Protein AF-A0A7N2MZX9-F1 (afdb_monomer_lite)

Sequence (107 aa):
MCFDQVLEVDSKNVKALYRRAQAYIQLVDLDLAEQDIKKALEIDPDNRDVKLESKILKEKVREYDKKNAQFYGSIFAKMNKLEQARSAVSSPTPTFINIVFCLDLLL

Structure (mmCIF, N/CA/C/O backbone):
data_AF-A0A7N2MZX9-F1
#
_entry.id   AF-A0A7N2MZX9-F1
#
loop_
_atom_site.group_PDB
_atom_site.id
_atom_site.type_symbol
_atom_site.label_atom_id
_atom_site.label_alt_id
_atom_site.label_comp_id
_atom_site.label_asym_id
_atom_site.label_entity_id
_atom_site.label_seq_id
_atom_site.pdbx_PDB_ins_code
_atom_site.Cartn_x
_atom_site.Cartn_y
_atom_site.Cartn_z
_atom_site.occupancy
_atom_site.B_iso_or_equiv
_atom_site.auth_seq_id
_atom_site.auth_comp_id
_atom_site.auth_asym_id
_atom_site.auth_atom_id
_atom_site.pdbx_PDB_model_num
ATOM 1 N N . MET A 1 1 ? -13.502 -11.677 -4.165 1.00 51.19 1 MET A N 1
ATOM 2 C CA . MET A 1 1 ? -13.905 -11.549 -2.747 1.00 51.19 1 MET A CA 1
ATOM 3 C C . MET A 1 1 ? -13.949 -10.066 -2.436 1.00 51.19 1 MET A C 1
ATOM 5 O O . MET A 1 1 ? -12.938 -9.404 -2.615 1.00 51.19 1 MET A O 1
ATOM 9 N N . CYS A 1 2 ? -15.122 -9.539 -2.100 1.00 63.78 2 CYS A N 1
ATOM 10 C CA . CYS A 1 2 ? -15.398 -8.105 -2.072 1.00 63.78 2 CYS A CA 1
ATOM 11 C C . CYS A 1 2 ? -15.023 -7.512 -0.708 1.00 63.78 2 CYS A C 1
ATOM 13 O O . CYS A 1 2 ? -15.881 -7.351 0.157 1.00 63.78 2 CYS A O 1
ATOM 15 N N . PHE A 1 3 ? -13.739 -7.220 -0.485 1.00 79.06 3 PHE A N 1
ATOM 16 C CA . PHE A 1 3 ? -13.310 -6.519 0.735 1.00 79.06 3 PHE A CA 1
ATOM 17 C C . PHE A 1 3 ? -13.987 -5.149 0.868 1.00 79.06 3 PHE A C 1
ATOM 19 O O . PHE A 1 3 ? -14.222 -4.692 1.981 1.00 79.06 3 PHE A O 1
ATOM 26 N N . ASP A 1 4 ? -14.380 -4.549 -0.255 1.00 82.81 4 ASP A N 1
ATOM 27 C CA . ASP A 1 4 ? -15.122 -3.291 -0.304 1.00 82.81 4 ASP A CA 1
ATOM 28 C C . ASP A 1 4 ? -16.470 -3.386 0.418 1.00 82.81 4 ASP A C 1
ATOM 30 O O . ASP A 1 4 ? -16.778 -2.514 1.216 1.00 82.81 4 ASP A O 1
ATOM 34 N N . GLN A 1 5 ? -17.204 -4.497 0.276 1.00 85.12 5 GLN A N 1
ATOM 35 C CA . GLN A 1 5 ? -18.469 -4.712 0.998 1.00 85.12 5 GLN A CA 1
ATOM 36 C C . GLN A 1 5 ? -18.262 -4.779 2.517 1.00 85.12 5 GLN A C 1
ATOM 38 O O . GLN A 1 5 ? -19.091 -4.311 3.290 1.00 85.12 5 GLN A O 1
ATOM 43 N N . VAL A 1 6 ? -17.142 -5.355 2.965 1.00 85.38 6 VAL A N 1
ATOM 44 C CA . VAL A 1 6 ? -16.809 -5.409 4.398 1.00 85.38 6 VAL A CA 1
ATOM 45 C C . VAL A 1 6 ? -16.462 -4.017 4.916 1.00 85.38 6 VAL A C 1
ATOM 47 O O . VAL A 1 6 ? -16.845 -3.671 6.028 1.00 85.38 6 VAL A O 1
ATOM 50 N N . LEU A 1 7 ? -15.777 -3.212 4.107 1.00 87.19 7 LEU A N 1
ATOM 51 C CA . LEU A 1 7 ? -15.371 -1.853 4.462 1.00 87.19 7 LEU A CA 1
ATOM 52 C C . LEU A 1 7 ? -16.511 -0.831 4.345 1.00 87.19 7 LEU A C 1
ATOM 54 O O . LEU A 1 7 ? -16.454 0.210 4.996 1.00 87.19 7 LEU A O 1
ATOM 58 N N . GLU A 1 8 ? -17.554 -1.129 3.570 1.00 88.12 8 GLU A N 1
ATOM 59 C CA . GLU A 1 8 ? -18.812 -0.373 3.566 1.00 88.12 8 GLU A CA 1
ATOM 60 C C . GLU A 1 8 ? -19.575 -0.539 4.886 1.00 88.12 8 GLU A C 1
ATOM 62 O O . GLU A 1 8 ? -20.145 0.426 5.394 1.00 88.12 8 GLU A O 1
ATOM 67 N N . VAL A 1 9 ? -19.554 -1.743 5.466 1.00 89.00 9 VAL A N 1
ATOM 68 C CA . VAL A 1 9 ? -20.193 -2.028 6.761 1.00 89.00 9 VAL A CA 1
ATOM 69 C C . VAL A 1 9 ? -19.311 -1.578 7.928 1.00 89.00 9 VAL A C 1
ATOM 71 O O . VAL A 1 9 ? -19.799 -0.971 8.879 1.00 89.00 9 VAL A O 1
ATOM 74 N N . ASP A 1 10 ? -18.011 -1.859 7.858 1.00 86.88 10 ASP A N 1
ATOM 75 C CA . ASP A 1 10 ? -17.021 -1.483 8.864 1.00 86.88 10 ASP A CA 1
ATOM 76 C C . ASP A 1 10 ? -15.743 -0.960 8.202 1.00 86.88 10 ASP A C 1
ATOM 78 O O . ASP A 1 10 ? -14.782 -1.687 7.933 1.00 86.88 10 ASP A O 1
ATOM 82 N N . SER A 1 11 ? -15.718 0.354 7.992 1.00 86.19 11 SER A N 1
ATOM 83 C CA . SER A 1 11 ? -14.583 1.066 7.393 1.00 86.19 11 SER A CA 1
ATOM 84 C C . SER A 1 11 ? -13.306 1.027 8.235 1.00 86.19 11 SER A C 1
ATOM 86 O O . SER A 1 11 ? -12.235 1.372 7.728 1.00 86.19 11 SER A O 1
ATOM 88 N N . LYS A 1 12 ? -13.390 0.600 9.502 1.00 88.19 12 LYS A N 1
ATOM 89 C CA . LYS A 1 12 ? -12.251 0.511 10.424 1.00 88.19 12 LYS A CA 1
ATOM 90 C C . LYS A 1 12 ? -11.775 -0.924 10.639 1.00 88.19 12 LYS A C 1
ATOM 92 O O . LYS A 1 12 ? -10.948 -1.184 11.515 1.00 88.19 12 LYS A O 1
ATOM 97 N N . ASN A 1 13 ? -12.247 -1.866 9.828 1.00 91.69 13 ASN A N 1
ATOM 98 C CA . ASN A 1 13 ? -11.842 -3.252 9.955 1.00 91.69 13 ASN A CA 1
ATOM 99 C C . ASN A 1 13 ? -10.391 -3.462 9.485 1.00 91.69 13 ASN A C 1
ATOM 101 O O . ASN A 1 13 ? -10.117 -3.646 8.296 1.00 91.69 13 ASN A O 1
ATOM 105 N N . VAL A 1 14 ? -9.457 -3.500 10.440 1.00 92.12 14 VAL A N 1
ATOM 106 C CA . VAL A 1 14 ? -8.015 -3.693 10.192 1.00 92.12 14 VAL A CA 1
ATOM 107 C C . VAL A 1 14 ? -7.740 -4.968 9.389 1.00 92.12 14 VAL A C 1
ATOM 109 O O . VAL A 1 14 ? -6.907 -4.960 8.486 1.00 92.12 14 VAL A O 1
ATOM 112 N 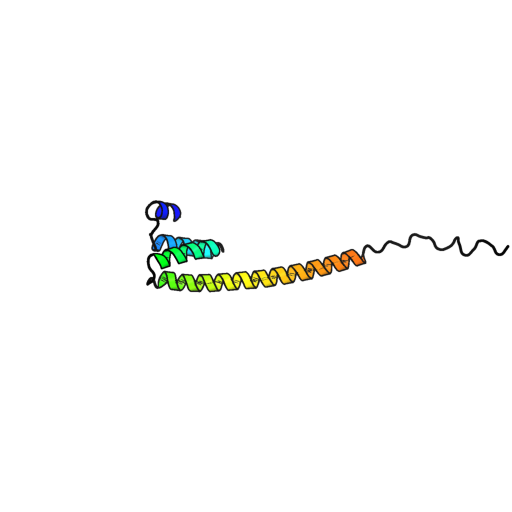N . LYS A 1 15 ? -8.468 -6.063 9.652 1.00 91.25 15 LYS A N 1
ATOM 113 C CA . LYS A 1 15 ? -8.279 -7.333 8.930 1.00 91.25 15 LYS A CA 1
ATOM 114 C C . LYS A 1 15 ? -8.720 -7.236 7.470 1.00 91.25 15 LYS A C 1
ATOM 116 O O . LYS A 1 15 ? -8.084 -7.848 6.612 1.00 91.25 15 LYS A O 1
ATOM 121 N N . ALA A 1 16 ? -9.796 -6.503 7.184 1.00 93.25 16 ALA A N 1
ATOM 122 C CA . ALA A 1 16 ? -10.258 -6.284 5.816 1.00 93.25 16 ALA A CA 1
ATOM 123 C C . ALA A 1 16 ? -9.288 -5.381 5.039 1.00 93.25 16 ALA A C 1
ATOM 125 O O . ALA A 1 16 ? -8.894 -5.747 3.933 1.00 93.25 16 ALA A O 1
ATOM 126 N N . LEU A 1 17 ? -8.836 -4.276 5.650 1.00 93.19 17 LEU A N 1
ATOM 127 C CA . LEU A 1 17 ? -7.817 -3.384 5.079 1.00 93.19 17 LEU A CA 1
ATOM 128 C C . LEU A 1 17 ? -6.516 -4.135 4.781 1.00 93.19 17 LEU A C 1
ATOM 130 O O . LEU A 1 17 ? -5.993 -4.053 3.676 1.00 93.19 17 LEU A O 1
ATOM 134 N N . TYR A 1 18 ? -6.039 -4.936 5.735 1.00 93.56 18 TYR A N 1
ATOM 135 C CA . TYR A 1 18 ? -4.843 -5.758 5.571 1.00 93.56 18 TYR A CA 1
ATOM 136 C C . TYR A 1 18 ? -4.964 -6.732 4.390 1.00 93.56 18 TYR A C 1
ATOM 138 O O . TYR A 1 18 ? -4.087 -6.785 3.531 1.00 93.56 18 TYR A O 1
ATOM 146 N N . ARG A 1 19 ? -6.074 -7.476 4.296 1.00 93.19 19 ARG A N 1
ATOM 147 C CA . ARG A 1 19 ? -6.283 -8.435 3.198 1.00 93.19 19 ARG A CA 1
ATOM 148 C C . ARG A 1 19 ? -6.432 -7.749 1.839 1.00 93.19 19 ARG A C 1
ATOM 150 O O . ARG A 1 19 ? -5.960 -8.293 0.842 1.00 93.19 19 ARG A O 1
ATOM 157 N N . ARG A 1 20 ? -7.065 -6.573 1.791 1.00 94.62 20 ARG A N 1
ATOM 158 C CA . ARG A 1 20 ? -7.186 -5.785 0.558 1.00 94.62 20 ARG A CA 1
ATOM 159 C C . ARG A 1 20 ? -5.830 -5.227 0.121 1.00 94.62 20 ARG A C 1
ATOM 161 O O . ARG A 1 20 ? -5.481 -5.370 -1.046 1.00 94.62 20 ARG A O 1
ATOM 168 N N . ALA A 1 21 ? -5.018 -4.732 1.056 1.00 94.25 21 ALA A N 1
ATOM 169 C CA . ALA A 1 21 ? -3.646 -4.313 0.781 1.00 94.25 21 ALA A CA 1
ATOM 170 C C . ALA A 1 21 ? -2.788 -5.454 0.218 1.00 94.25 21 ALA A C 1
ATOM 172 O O . ALA A 1 21 ? -2.090 -5.262 -0.775 1.00 94.25 21 ALA A O 1
ATOM 173 N N . GLN A 1 22 ? -2.883 -6.660 0.789 1.00 93.62 22 GLN A N 1
ATOM 174 C CA . GLN A 1 22 ? -2.192 -7.835 0.250 1.00 93.62 22 GLN A CA 1
ATOM 175 C C . GLN A 1 22 ? -2.614 -8.141 -1.192 1.00 93.62 22 GLN A C 1
ATOM 177 O O . GLN A 1 22 ? -1.764 -8.445 -2.028 1.00 93.62 22 GLN A O 1
ATOM 182 N N . ALA A 1 23 ? -3.908 -8.031 -1.506 1.00 93.94 23 ALA A N 1
ATOM 183 C CA . ALA A 1 23 ? -4.391 -8.201 -2.873 1.00 93.94 23 ALA A CA 1
ATOM 184 C C . ALA A 1 23 ? -3.812 -7.131 -3.815 1.00 93.94 23 ALA A C 1
ATOM 186 O O . ALA A 1 23 ? -3.306 -7.481 -4.878 1.00 93.94 23 ALA A O 1
ATOM 187 N N . TYR A 1 24 ? -3.794 -5.860 -3.405 1.00 94.94 24 TYR A N 1
ATOM 188 C CA . TYR A 1 24 ? -3.193 -4.781 -4.194 1.00 94.94 24 TYR A CA 1
ATOM 189 C C . TYR A 1 24 ? -1.687 -4.964 -4.417 1.00 94.94 24 T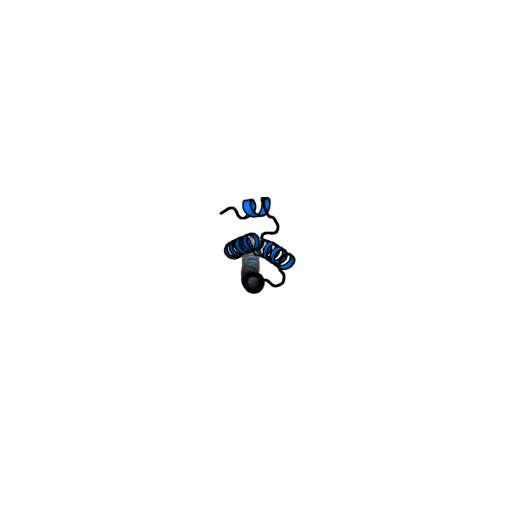YR A C 1
ATOM 191 O O . TYR A 1 24 ? -1.206 -4.736 -5.523 1.00 94.94 24 TYR A O 1
ATOM 199 N N . ILE A 1 25 ? -0.944 -5.470 -3.427 1.00 93.38 25 ILE A N 1
ATOM 200 C CA . ILE A 1 25 ? 0.479 -5.813 -3.595 1.00 93.38 25 ILE A CA 1
ATOM 201 C C . ILE A 1 25 ? 0.664 -6.873 -4.689 1.00 93.38 25 ILE A C 1
ATOM 203 O O . ILE A 1 25 ? 1.582 -6.760 -5.502 1.00 93.38 25 ILE A O 1
ATOM 207 N N . GLN A 1 26 ? -0.201 -7.891 -4.733 1.00 91.00 26 GLN A N 1
ATOM 208 C CA . GLN A 1 26 ? -0.153 -8.929 -5.772 1.00 91.00 26 GLN A CA 1
ATOM 209 C C . GLN A 1 26 ? -0.548 -8.395 -7.154 1.00 91.00 26 GLN A C 1
ATOM 211 O O . GLN A 1 26 ? -0.008 -8.853 -8.159 1.00 91.00 26 GLN A O 1
ATOM 216 N N . LEU A 1 27 ? -1.458 -7.419 -7.205 1.00 92.25 27 LEU A N 1
ATOM 217 C CA . LEU A 1 27 ? -1.864 -6.734 -8.435 1.00 92.25 27 LEU A CA 1
ATOM 218 C C . LEU A 1 27 ? -0.870 -5.652 -8.884 1.00 92.25 27 LEU A C 1
ATOM 220 O O . LEU A 1 27 ? -1.014 -5.121 -9.978 1.00 92.25 27 LEU A O 1
ATOM 224 N N . VAL A 1 28 ? 0.170 -5.377 -8.087 1.00 91.50 28 VAL A N 1
ATOM 225 C CA . VAL A 1 28 ? 1.158 -4.310 -8.328 1.00 91.50 28 VAL A CA 1
ATOM 226 C C . VAL A 1 28 ? 0.537 -2.901 -8.246 1.00 91.50 28 VAL A C 1
ATOM 228 O O . VAL A 1 28 ? 1.152 -1.913 -8.634 1.00 91.50 28 VAL A O 1
ATOM 231 N N . ASP A 1 29 ? -0.636 -2.779 -7.625 1.00 94.81 29 ASP A N 1
ATOM 232 C CA . ASP A 1 29 ? -1.285 -1.505 -7.301 1.00 94.81 29 ASP A CA 1
ATOM 233 C C . ASP A 1 29 ? -0.732 -0.953 -5.976 1.00 94.81 29 ASP A C 1
ATOM 235 O O . ASP A 1 29 ? -1.419 -0.852 -4.954 1.00 94.81 29 ASP A O 1
ATOM 239 N N . LEU A 1 30 ? 0.567 -0.646 -5.971 1.00 94.25 30 LEU A N 1
ATOM 240 C CA . LEU A 1 30 ? 1.324 -0.367 -4.746 1.00 94.25 30 LEU A CA 1
ATOM 241 C C . LEU A 1 30 ? 0.840 0.896 -4.009 1.00 94.25 30 LEU A C 1
ATOM 243 O O . LEU A 1 30 ? 0.861 0.923 -2.779 1.00 94.25 30 LEU A O 1
ATOM 247 N N . ASP A 1 31 ? 0.337 1.896 -4.735 1.00 94.44 31 ASP A N 1
ATOM 248 C CA . ASP A 1 31 ? -0.204 3.130 -4.149 1.00 94.44 31 ASP A CA 1
ATOM 249 C C . ASP A 1 31 ? -1.483 2.870 -3.337 1.00 94.44 31 ASP A C 1
ATOM 251 O O . ASP A 1 31 ? -1.663 3.393 -2.234 1.00 94.44 31 ASP A O 1
ATOM 255 N N . LEU A 1 32 ? -2.377 2.021 -3.858 1.00 94.50 32 LEU A N 1
ATOM 256 C CA . LEU A 1 32 ? -3.613 1.643 -3.166 1.00 94.50 32 LEU A CA 1
ATOM 257 C C . LEU A 1 32 ? -3.310 0.767 -1.947 1.00 94.50 32 LEU A C 1
ATOM 259 O O . LEU A 1 32 ? -3.903 0.960 -0.881 1.00 94.50 32 LEU A O 1
ATOM 263 N N . ALA A 1 33 ? -2.339 -0.142 -2.074 1.00 95.31 33 ALA A N 1
ATOM 264 C CA . ALA A 1 33 ? -1.852 -0.927 -0.947 1.00 95.31 33 ALA A CA 1
ATOM 265 C C . ALA A 1 33 ? -1.300 -0.036 0.178 1.00 95.31 33 ALA A C 1
ATOM 267 O O . ALA A 1 33 ? -1.580 -0.290 1.352 1.00 95.31 33 ALA A O 1
ATOM 268 N N . GLU A 1 34 ? -0.552 1.021 -0.156 1.00 95.56 34 GLU A N 1
ATOM 269 C CA . GLU A 1 34 ? -0.011 1.951 0.840 1.00 95.56 34 GLU A CA 1
ATOM 270 C C . GLU A 1 34 ? -1.121 2.659 1.616 1.00 95.56 34 GLU A C 1
ATOM 272 O O . GLU A 1 34 ? -1.057 2.746 2.846 1.00 95.56 34 GLU A O 1
ATOM 277 N N . GLN A 1 35 ? -2.163 3.119 0.920 1.00 95.25 35 GLN A N 1
ATOM 278 C CA . GLN A 1 35 ? -3.299 3.781 1.560 1.00 95.25 35 GLN A CA 1
ATOM 279 C C . GLN A 1 35 ? -4.014 2.865 2.558 1.00 95.25 35 GLN A C 1
ATOM 281 O O . GLN A 1 35 ? -4.343 3.302 3.664 1.00 95.25 35 GLN A O 1
ATOM 286 N N . ASP A 1 36 ? -4.237 1.603 2.194 1.00 94.75 36 ASP A N 1
ATOM 287 C CA . ASP A 1 36 ? -4.907 0.636 3.065 1.00 94.75 36 ASP A CA 1
ATOM 288 C C . ASP A 1 36 ? -4.051 0.254 4.277 1.00 94.75 36 ASP A C 1
ATOM 290 O O . ASP A 1 36 ? -4.562 0.208 5.400 1.00 94.75 36 ASP A O 1
ATOM 294 N N . ILE A 1 37 ? -2.741 0.059 4.088 1.00 94.94 37 ILE A N 1
ATOM 295 C CA . ILE A 1 37 ? -1.803 -0.196 5.193 1.00 94.94 37 ILE A CA 1
ATOM 296 C C . ILE A 1 37 ? -1.720 1.010 6.129 1.00 94.94 37 ILE A C 1
ATOM 298 O O . ILE A 1 37 ? -1.714 0.840 7.348 1.00 94.94 3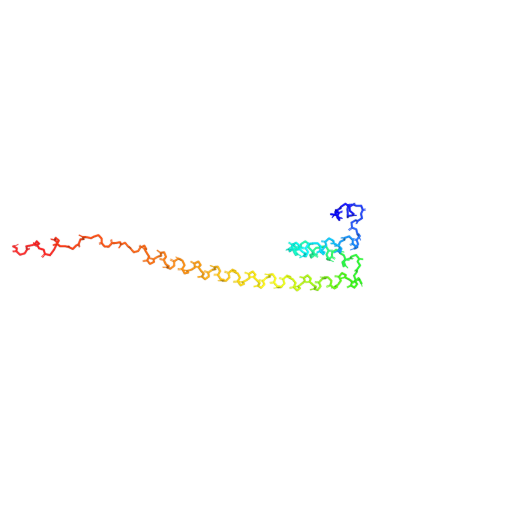7 ILE A O 1
ATOM 302 N N . LYS A 1 38 ? -1.682 2.231 5.588 1.00 95.06 38 LYS A N 1
ATOM 303 C CA . LYS A 1 38 ? -1.634 3.451 6.398 1.00 95.06 38 LYS A CA 1
ATOM 304 C C . LYS A 1 38 ? -2.885 3.589 7.262 1.00 95.06 38 LYS A C 1
ATOM 306 O O . LYS A 1 38 ? -2.755 3.779 8.466 1.00 95.06 38 LYS A O 1
ATOM 311 N N . LYS A 1 39 ? -4.074 3.398 6.682 1.00 94.44 39 LYS A N 1
ATOM 312 C CA . LYS A 1 39 ? -5.339 3.387 7.438 1.00 94.44 39 LYS A CA 1
ATOM 313 C C . LYS A 1 39 ? -5.344 2.304 8.516 1.00 94.44 39 LYS A C 1
ATOM 315 O O . LYS A 1 39 ? -5.751 2.563 9.643 1.00 94.44 39 LYS A O 1
ATOM 320 N N . ALA A 1 40 ? -4.860 1.105 8.196 1.00 94.00 40 ALA A N 1
ATOM 321 C CA . ALA A 1 40 ? -4.770 0.015 9.162 1.00 94.00 40 ALA A CA 1
ATOM 322 C C . ALA A 1 40 ? -3.851 0.362 10.351 1.00 94.00 40 ALA A C 1
ATOM 324 O O . ALA A 1 40 ? -4.220 0.090 11.490 1.00 94.00 40 ALA A O 1
ATOM 325 N N . LEU A 1 41 ? -2.708 1.017 10.107 1.00 93.94 41 LEU A N 1
ATOM 326 C CA . LEU A 1 41 ? -1.790 1.490 11.156 1.00 93.94 41 LEU A CA 1
ATOM 327 C C . LEU A 1 41 ? -2.320 2.703 11.933 1.00 93.94 41 LEU A C 1
ATOM 329 O O . LEU A 1 41 ? -1.953 2.881 13.089 1.00 93.94 41 LEU A O 1
ATOM 333 N N . GLU A 1 42 ? -3.157 3.544 11.323 1.00 94.19 42 GLU A N 1
ATOM 334 C CA . GLU A 1 42 ? -3.841 4.640 12.024 1.00 94.19 42 GLU A CA 1
ATOM 335 C C . GLU A 1 42 ? -4.876 4.110 13.029 1.00 94.19 42 GLU A C 1
ATOM 337 O O . GLU A 1 42 ? -5.077 4.715 14.081 1.00 94.19 42 GLU A O 1
ATOM 342 N N . ILE A 1 43 ? -5.515 2.976 12.720 1.00 93.44 43 ILE A N 1
ATOM 343 C CA . ILE A 1 43 ? -6.509 2.333 13.591 1.00 93.44 43 ILE A CA 1
ATOM 344 C C . ILE A 1 43 ? -5.832 1.475 14.665 1.00 93.44 43 ILE A C 1
ATOM 346 O O . ILE A 1 43 ? -6.193 1.564 15.837 1.00 93.44 43 ILE A O 1
ATOM 350 N N . ASP A 1 44 ? -4.867 0.644 14.270 1.00 92.62 44 ASP A N 1
ATOM 351 C CA . ASP A 1 44 ? -4.112 -0.234 15.165 1.00 92.62 44 ASP A CA 1
ATOM 352 C C . ASP A 1 44 ? -2.602 -0.075 14.912 1.00 92.62 44 ASP A C 1
ATOM 354 O O . ASP A 1 44 ? -1.993 -0.833 14.143 1.00 92.62 44 ASP A O 1
ATOM 358 N N . PRO A 1 45 ? -1.967 0.920 15.557 1.00 92.75 45 PRO A N 1
ATOM 359 C CA . PRO A 1 45 ? -0.552 1.201 15.368 1.00 92.75 45 PRO A CA 1
ATOM 360 C C . PRO A 1 45 ? 0.354 0.139 15.984 1.00 92.75 45 PRO A C 1
ATOM 362 O O . PRO A 1 45 ? 1.558 0.172 15.716 1.00 92.75 45 PRO A O 1
ATOM 365 N N . ASP A 1 46 ? -0.158 -0.784 16.806 1.00 93.00 46 ASP A N 1
ATOM 366 C CA . ASP A 1 46 ? 0.658 -1.845 17.403 1.00 93.00 46 ASP A CA 1
ATOM 367 C C . ASP A 1 46 ? 0.566 -3.185 16.665 1.00 93.00 46 ASP A C 1
ATOM 369 O O . ASP A 1 46 ? 1.295 -4.135 16.966 1.00 93.00 46 ASP A O 1
ATOM 373 N N . ASN A 1 47 ? -0.236 -3.232 15.602 1.00 92.94 47 ASN A N 1
ATOM 374 C CA . ASN A 1 47 ? -0.400 -4.426 14.800 1.00 92.94 47 ASN A CA 1
ATOM 375 C C . ASN A 1 47 ? 0.916 -4.872 14.136 1.00 92.94 47 ASN A C 1
ATOM 377 O O . ASN A 1 47 ? 1.459 -4.208 13.244 1.00 92.94 47 ASN A O 1
ATOM 381 N N . ARG A 1 48 ? 1.440 -6.027 14.559 1.00 93.44 48 ARG A N 1
ATOM 382 C CA . ARG A 1 48 ? 2.703 -6.576 14.037 1.00 93.44 48 ARG A CA 1
ATOM 383 C C . ARG A 1 48 ? 2.582 -7.020 12.581 1.00 93.44 48 ARG A C 1
ATOM 385 O O . ARG A 1 48 ? 3.534 -6.819 11.827 1.00 93.44 48 ARG A O 1
ATOM 392 N N . ASP A 1 49 ? 1.433 -7.563 12.191 1.00 91.44 49 ASP A N 1
ATOM 393 C CA . ASP A 1 49 ? 1.206 -8.087 10.842 1.00 91.44 49 ASP A CA 1
ATOM 394 C C . ASP A 1 49 ? 1.169 -6.941 9.826 1.00 91.44 49 ASP A C 1
ATOM 396 O O . ASP A 1 49 ? 1.891 -6.957 8.830 1.00 91.44 49 ASP A O 1
ATOM 400 N N . VAL A 1 50 ? 0.430 -5.870 10.132 1.00 93.31 50 VAL A N 1
ATOM 401 C CA . VAL A 1 50 ? 0.353 -4.679 9.268 1.00 93.31 50 VAL A CA 1
ATOM 402 C C . VAL A 1 50 ? 1.720 -3.988 9.141 1.00 93.31 50 VAL A C 1
ATOM 404 O O . VAL A 1 50 ? 2.104 -3.554 8.053 1.00 93.31 50 VAL A O 1
ATOM 407 N N . LYS A 1 51 ? 2.506 -3.923 10.227 1.00 94.69 51 LYS A N 1
ATOM 408 C CA . LYS A 1 51 ? 3.885 -3.396 10.187 1.00 94.69 51 LYS A CA 1
ATOM 409 C C . LYS A 1 51 ? 4.803 -4.232 9.297 1.00 94.69 51 LYS A C 1
ATOM 411 O O . LYS A 1 51 ? 5.663 -3.666 8.619 1.00 94.69 51 LYS A O 1
ATOM 416 N N . LEU A 1 52 ? 4.666 -5.557 9.331 1.00 94.62 52 LEU A N 1
ATOM 417 C CA . LEU A 1 52 ? 5.444 -6.451 8.477 1.00 94.62 52 LEU A CA 1
ATOM 418 C C . LEU A 1 52 ? 5.082 -6.230 7.006 1.00 94.62 52 LEU A C 1
ATOM 420 O O . LEU A 1 52 ? 5.973 -6.012 6.187 1.00 94.62 52 LEU A O 1
ATOM 424 N N . GLU A 1 53 ? 3.790 -6.182 6.696 1.00 92.81 53 GLU A N 1
ATOM 425 C CA . GLU A 1 53 ? 3.303 -5.950 5.335 1.00 92.81 53 GLU A CA 1
ATOM 426 C C . GLU A 1 53 ? 3.735 -4.575 4.800 1.00 92.81 53 GLU A C 1
ATOM 428 O O . GLU A 1 53 ? 4.147 -4.456 3.651 1.00 92.81 53 GLU A O 1
ATOM 433 N N . SER A 1 54 ? 3.771 -3.542 5.652 1.00 94.88 54 SER A N 1
ATOM 434 C CA . SER A 1 54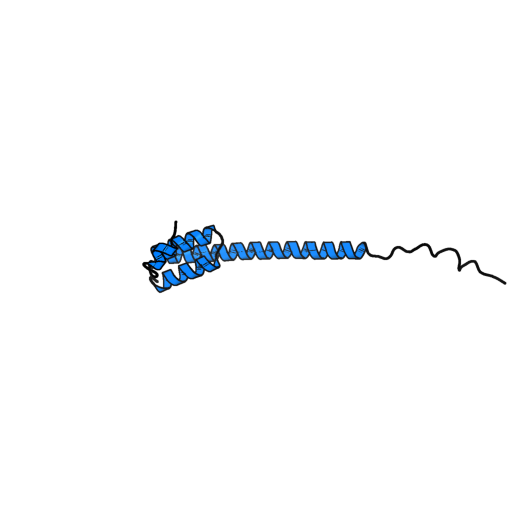 ? 4.299 -2.218 5.287 1.00 94.88 54 SER A CA 1
ATOM 435 C C . SER A 1 54 ? 5.765 -2.269 4.839 1.00 94.88 54 SER A C 1
ATOM 437 O O . SER A 1 54 ? 6.168 -1.547 3.923 1.00 94.88 54 SER A O 1
ATOM 439 N N . LYS A 1 55 ? 6.585 -3.127 5.460 1.00 94.94 55 LYS A N 1
ATOM 440 C CA . LYS A 1 55 ? 7.981 -3.326 5.038 1.00 94.94 55 LYS A CA 1
ATOM 441 C C . LYS A 1 55 ? 8.055 -4.031 3.686 1.00 94.94 55 LYS A C 1
ATOM 443 O O . LYS A 1 55 ? 8.792 -3.566 2.820 1.00 94.94 55 LYS A O 1
ATOM 448 N N . ILE A 1 56 ? 7.260 -5.085 3.499 1.00 93.56 56 ILE A N 1
ATOM 449 C CA . ILE A 1 56 ? 7.178 -5.834 2.235 1.00 93.56 56 ILE A CA 1
ATOM 450 C C . ILE A 1 56 ? 6.752 -4.903 1.093 1.00 93.56 56 ILE A C 1
ATOM 452 O O . ILE A 1 56 ? 7.382 -4.891 0.035 1.00 93.56 56 ILE A O 1
ATOM 456 N N . LEU A 1 57 ? 5.741 -4.061 1.324 1.00 95.06 57 LEU A N 1
ATOM 457 C CA . LEU A 1 57 ? 5.287 -3.063 0.360 1.00 95.06 57 LEU A CA 1
ATOM 458 C C . LEU A 1 57 ? 6.424 -2.117 -0.055 1.00 95.06 57 LEU A C 1
ATOM 460 O O . LEU A 1 57 ? 6.656 -1.922 -1.245 1.00 95.06 57 LEU A O 1
ATOM 464 N N . LYS A 1 58 ? 7.182 -1.569 0.904 1.00 94.81 58 LYS A N 1
ATOM 465 C CA . LYS A 1 58 ? 8.312 -0.666 0.606 1.00 94.81 58 LYS A CA 1
ATOM 466 C C . LYS A 1 58 ? 9.407 -1.338 -0.217 1.00 94.81 58 LYS A C 1
ATOM 468 O O . LYS A 1 58 ? 10.014 -0.693 -1.072 1.00 94.81 58 LYS A O 1
ATOM 473 N N . GLU A 1 59 ? 9.684 -2.613 0.038 1.00 94.69 59 GLU A N 1
ATOM 474 C CA . GLU A 1 59 ? 10.631 -3.387 -0.767 1.00 94.69 59 GLU A CA 1
ATOM 475 C C . GLU A 1 59 ? 10.116 -3.585 -2.195 1.00 94.69 59 GLU A C 1
ATOM 477 O O . GLU A 1 59 ? 10.868 -3.370 -3.148 1.00 94.69 59 GLU A O 1
ATOM 482 N N . LYS A 1 60 ? 8.825 -3.896 -2.352 1.00 93.44 60 LYS A N 1
ATOM 483 C CA . LYS A 1 60 ? 8.180 -4.036 -3.664 1.00 93.44 60 LYS A CA 1
ATOM 484 C C . LYS A 1 60 ? 8.179 -2.743 -4.469 1.00 93.44 60 LYS A C 1
ATOM 486 O O . LYS A 1 60 ? 8.527 -2.787 -5.646 1.00 93.44 60 LYS A O 1
ATOM 491 N N . VAL A 1 61 ? 7.872 -1.608 -3.840 1.00 94.69 61 VAL A N 1
ATOM 492 C CA . VAL A 1 61 ? 7.938 -0.280 -4.478 1.00 94.69 61 VAL A CA 1
ATOM 493 C C . VAL A 1 61 ? 9.347 -0.012 -4.997 1.00 94.69 61 VAL A C 1
ATOM 495 O O . VAL A 1 61 ? 9.529 0.257 -6.180 1.00 94.69 61 VAL A O 1
ATOM 498 N N . ARG A 1 62 ? 10.372 -0.213 -4.161 1.00 93.62 62 ARG A N 1
ATOM 499 C CA . ARG A 1 62 ? 11.773 -0.035 -4.579 1.00 93.62 62 ARG A CA 1
ATOM 500 C C . ARG A 1 62 ? 12.175 -0.954 -5.731 1.00 93.62 62 ARG A C 1
ATOM 502 O O . ARG A 1 62 ? 12.927 -0.539 -6.612 1.00 93.62 62 ARG A O 1
ATOM 509 N N . GLU A 1 63 ? 11.728 -2.208 -5.715 1.00 93.00 63 GLU A N 1
ATOM 510 C CA . GLU A 1 63 ? 12.006 -3.157 -6.795 1.00 93.00 63 GLU A CA 1
ATOM 511 C C . GLU A 1 63 ? 11.344 -2.714 -8.108 1.00 93.00 63 GLU A C 1
ATOM 513 O O . GLU A 1 63 ? 11.982 -2.755 -9.165 1.00 93.00 63 GLU A O 1
ATOM 518 N N . TYR A 1 64 ? 10.092 -2.257 -8.032 1.00 91.75 64 TYR A N 1
ATOM 519 C CA . TYR A 1 64 ? 9.332 -1.760 -9.174 1.00 91.75 64 TYR A CA 1
ATOM 520 C C . TYR A 1 64 ? 9.967 -0.494 -9.761 1.00 91.75 64 TYR A C 1
ATOM 522 O O . TYR A 1 64 ? 10.251 -0.451 -10.958 1.00 91.75 64 TYR A O 1
ATOM 530 N N . ASP A 1 65 ? 10.327 0.475 -8.921 1.00 91.25 65 ASP A N 1
ATOM 531 C CA . ASP A 1 65 ? 10.995 1.712 -9.340 1.00 91.25 65 ASP A CA 1
ATOM 532 C C . ASP A 1 65 ? 12.346 1.443 -10.002 1.00 91.25 65 ASP A C 1
ATOM 534 O O . ASP A 1 65 ? 12.674 2.028 -11.037 1.00 91.25 65 ASP A O 1
ATOM 538 N N . LYS A 1 66 ? 13.128 0.505 -9.455 1.00 92.81 66 LYS A N 1
ATOM 539 C CA . LYS A 1 66 ? 14.412 0.110 -10.044 1.00 92.81 66 LYS A CA 1
ATOM 540 C C . LYS A 1 66 ? 14.229 -0.514 -11.428 1.00 92.81 66 LYS A C 1
ATOM 542 O O . LYS A 1 66 ? 14.978 -0.174 -12.346 1.00 92.81 66 LYS A O 1
ATOM 547 N N . LYS A 1 67 ? 13.249 -1.411 -11.589 1.00 90.81 67 LYS A N 1
ATOM 548 C CA . LYS A 1 67 ? 12.927 -2.025 -12.889 1.00 90.81 67 LYS A CA 1
ATOM 549 C C . LYS A 1 67 ? 12.444 -0.977 -13.886 1.00 90.81 67 LYS A C 1
ATOM 551 O O . LYS A 1 67 ? 12.917 -0.969 -15.021 1.00 90.81 67 LYS A O 1
ATOM 556 N N . ASN A 1 68 ? 11.590 -0.056 -13.450 1.00 88.19 68 ASN A N 1
ATOM 557 C CA . ASN A 1 68 ? 11.097 1.039 -14.279 1.00 88.19 68 ASN A CA 1
ATOM 558 C C . ASN A 1 68 ? 12.239 1.944 -14.743 1.00 88.19 68 ASN A C 1
ATOM 560 O O . ASN A 1 68 ? 12.371 2.190 -15.939 1.00 88.19 68 ASN A O 1
ATOM 564 N N . ALA A 1 69 ? 13.118 2.380 -13.838 1.00 90.69 69 ALA A N 1
ATOM 565 C CA . ALA A 1 69 ? 14.263 3.221 -14.184 1.00 90.69 69 ALA A CA 1
ATOM 566 C C . ALA A 1 69 ? 15.188 2.551 -15.216 1.00 90.69 69 ALA A C 1
ATOM 568 O O . ALA A 1 69 ? 15.596 3.180 -16.196 1.00 90.69 69 ALA A O 1
ATOM 569 N N . GLN A 1 70 ? 15.480 1.257 -15.040 1.00 90.75 70 GLN A N 1
ATOM 570 C CA . GLN A 1 70 ? 16.268 0.480 -16.003 1.00 90.75 70 GLN A CA 1
ATOM 571 C C . GLN A 1 70 ? 15.564 0.362 -17.360 1.00 90.75 70 GLN A C 1
ATOM 573 O O . GLN A 1 70 ? 16.196 0.536 -18.407 1.00 90.75 70 GLN A O 1
ATOM 578 N N . PHE A 1 71 ? 14.255 0.104 -17.351 1.00 90.38 71 PHE A N 1
ATOM 579 C CA . PHE A 1 71 ? 13.448 0.006 -18.559 1.00 90.38 71 PHE A CA 1
ATOM 580 C C . PHE A 1 71 ? 13.458 1.325 -19.341 1.00 90.38 71 PHE A C 1
ATOM 582 O O . PHE A 1 71 ? 13.857 1.325 -20.508 1.00 90.38 71 PHE A O 1
ATOM 589 N N . TYR A 1 72 ? 13.145 2.453 -18.696 1.00 85.81 72 TYR A N 1
ATOM 590 C CA . TYR A 1 72 ? 13.164 3.776 -19.328 1.00 85.81 72 TYR A CA 1
ATOM 591 C C . TYR A 1 72 ? 14.548 4.156 -19.860 1.00 85.81 72 TYR A C 1
ATOM 593 O O . TYR A 1 72 ? 14.646 4.628 -20.992 1.00 85.81 72 TYR A O 1
ATOM 601 N N . GLY A 1 73 ? 15.623 3.885 -19.110 1.00 91.12 73 GLY A N 1
ATOM 602 C CA . GLY A 1 73 ? 16.990 4.124 -19.583 1.00 91.12 73 GLY A CA 1
ATOM 603 C C . GLY A 1 73 ? 17.318 3.336 -20.858 1.00 91.12 73 GLY A C 1
ATOM 604 O O . GLY A 1 73 ? 17.868 3.885 -21.815 1.00 91.12 73 GLY A O 1
ATOM 605 N N . SER A 1 74 ? 16.915 2.063 -20.914 1.00 88.62 74 SER A N 1
ATOM 606 C CA . SER A 1 74 ? 17.133 1.210 -22.090 1.00 88.62 74 SER A CA 1
ATOM 607 C C . SER A 1 74 ? 16.293 1.625 -23.308 1.00 88.62 74 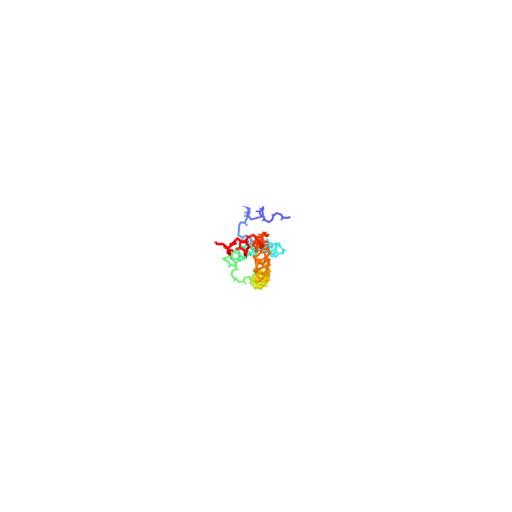SER A C 1
ATOM 609 O O . SER A 1 74 ? 16.781 1.575 -24.441 1.00 88.62 74 SER A O 1
ATOM 611 N N . ILE A 1 75 ? 15.051 2.068 -23.089 1.00 90.69 75 ILE A N 1
ATOM 612 C CA . ILE A 1 75 ? 14.151 2.578 -24.133 1.00 90.69 75 ILE A CA 1
ATOM 613 C C . ILE A 1 75 ? 14.702 3.894 -24.692 1.00 90.69 75 ILE A C 1
ATOM 615 O O . ILE A 1 75 ? 14.790 4.050 -25.909 1.00 90.69 75 ILE A O 1
ATOM 619 N N . PHE A 1 76 ? 15.128 4.811 -23.820 1.00 89.81 76 PHE A N 1
ATOM 620 C CA . PHE A 1 76 ? 15.686 6.105 -24.210 1.00 89.81 76 PHE A CA 1
ATOM 621 C C . PHE A 1 76 ? 16.956 5.948 -25.056 1.00 89.81 76 PHE A C 1
ATOM 623 O O . PHE A 1 76 ? 17.074 6.551 -26.123 1.00 89.81 76 PHE A O 1
ATOM 630 N N . ALA A 1 77 ? 17.872 5.066 -24.643 1.00 87.62 77 ALA A N 1
ATOM 631 C CA . ALA A 1 77 ? 19.080 4.767 -25.412 1.00 87.62 77 ALA A CA 1
ATOM 632 C C . ALA A 1 77 ? 18.763 4.192 -26.807 1.00 87.62 77 ALA A C 1
ATOM 634 O O . ALA A 1 77 ? 19.402 4.562 -27.795 1.00 87.62 77 ALA A O 1
ATOM 635 N N . LYS A 1 78 ? 17.751 3.316 -26.914 1.00 88.50 78 LYS A N 1
ATOM 636 C CA . LYS A 1 78 ? 17.282 2.789 -28.207 1.00 88.50 78 LYS A CA 1
ATOM 637 C C . LYS A 1 78 ? 16.658 3.878 -29.081 1.00 88.50 78 LYS A C 1
ATOM 639 O O . LYS A 1 78 ? 16.955 3.915 -30.270 1.00 88.50 78 LYS A O 1
ATOM 644 N N . MET A 1 79 ? 15.839 4.760 -28.509 1.00 83.94 79 MET A N 1
ATOM 645 C CA . MET A 1 79 ? 15.210 5.869 -29.237 1.00 83.94 79 MET A CA 1
ATOM 646 C C . MET A 1 79 ? 16.249 6.824 -29.831 1.00 83.94 79 MET A C 1
ATOM 648 O O . MET A 1 79 ? 16.178 7.123 -31.019 1.00 83.94 79 MET A O 1
ATOM 652 N N . ASN A 1 80 ? 17.268 7.209 -29.058 1.00 87.12 80 ASN A N 1
ATOM 653 C CA . ASN A 1 80 ? 18.348 8.072 -29.550 1.00 87.12 80 ASN A CA 1
ATOM 654 C C . ASN A 1 80 ? 19.125 7.405 -30.706 1.00 87.12 80 ASN A C 1
ATOM 656 O O . ASN A 1 80 ? 19.384 8.017 -31.739 1.00 87.12 80 ASN A O 1
ATOM 660 N N . LYS A 1 81 ? 19.406 6.099 -30.596 1.00 84.69 81 LYS A N 1
ATOM 661 C CA . LYS A 1 81 ? 20.052 5.335 -31.676 1.00 84.69 81 LYS A CA 1
ATOM 662 C C . LYS A 1 81 ? 19.191 5.255 -32.945 1.00 84.69 81 LYS A C 1
ATOM 664 O O . LYS A 1 81 ? 19.731 5.303 -34.048 1.00 84.69 81 LYS A O 1
ATOM 669 N N . LEU A 1 82 ? 17.869 5.135 -32.805 1.00 80.06 82 LEU A N 1
ATOM 670 C CA . LEU A 1 82 ? 16.930 5.146 -33.932 1.00 80.06 82 LEU A CA 1
ATOM 671 C C . LEU A 1 82 ? 16.847 6.529 -34.593 1.00 80.06 82 LEU A C 1
ATOM 673 O O . LEU A 1 82 ? 16.786 6.611 -35.817 1.00 80.06 82 LEU A O 1
ATOM 677 N N . GLU A 1 83 ? 16.899 7.607 -33.812 1.00 79.12 83 GLU A N 1
ATOM 678 C CA . GLU A 1 83 ? 16.939 8.981 -34.322 1.00 79.12 83 GLU A CA 1
ATOM 679 C C . GLU A 1 83 ? 18.238 9.270 -35.095 1.00 79.12 83 GLU A C 1
ATOM 681 O O . GLU A 1 83 ? 18.201 9.817 -36.202 1.00 79.12 83 GLU A O 1
ATOM 686 N N . GLN A 1 84 ? 19.384 8.808 -34.582 1.00 73.25 84 GLN A N 1
ATOM 687 C CA . GLN A 1 84 ? 20.671 8.886 -35.285 1.00 73.25 84 GLN A CA 1
ATOM 688 C C . GLN A 1 84 ? 20.674 8.065 -36.581 1.00 73.25 84 GLN A C 1
ATOM 690 O O . GLN A 1 84 ? 21.156 8.524 -37.614 1.00 73.25 84 GLN A O 1
ATOM 695 N N . ALA A 1 85 ? 20.086 6.867 -36.567 1.00 70.38 85 ALA A N 1
ATOM 696 C CA . ALA A 1 85 ? 19.966 6.052 -37.773 1.00 70.38 85 ALA A CA 1
ATOM 697 C C . ALA A 1 85 ? 19.025 6.688 -38.813 1.00 70.38 85 ALA A C 1
ATOM 699 O O . ALA A 1 85 ? 19.279 6.589 -40.012 1.00 70.38 85 ALA A O 1
ATOM 700 N N . ARG A 1 86 ? 17.959 7.373 -38.380 1.00 67.38 86 ARG A N 1
ATOM 701 C CA . ARG A 1 86 ? 17.001 8.035 -39.281 1.00 67.38 86 ARG A CA 1
ATOM 702 C C . ARG A 1 86 ? 17.574 9.305 -39.913 1.00 67.38 86 ARG A C 1
ATOM 704 O O . ARG A 1 86 ? 17.361 9.529 -41.100 1.00 67.38 86 ARG A O 1
ATOM 711 N N . SER A 1 87 ? 18.329 10.091 -39.150 1.00 59.34 87 SER A N 1
ATOM 712 C CA . SER A 1 87 ? 19.016 11.294 -39.647 1.00 59.34 87 SER A CA 1
ATOM 713 C C . SER A 1 87 ? 20.194 10.971 -40.577 1.00 59.34 87 SER A C 1
ATOM 715 O O . SER A 1 87 ? 20.454 11.728 -41.508 1.00 59.34 87 SER A O 1
ATOM 717 N N . ALA A 1 88 ? 20.845 9.813 -40.414 1.00 58.78 88 ALA A N 1
ATOM 718 C CA . ALA A 1 88 ? 21.855 9.322 -41.358 1.00 58.78 88 ALA A CA 1
ATOM 719 C C . ALA A 1 88 ? 21.265 8.875 -42.716 1.00 58.78 88 ALA A C 1
ATOM 721 O O . ALA A 1 88 ? 21.945 8.949 -43.739 1.00 58.78 88 ALA A O 1
ATOM 722 N N . VAL A 1 89 ? 20.000 8.439 -42.744 1.00 57.66 89 VAL A N 1
ATOM 723 C CA . VAL A 1 89 ? 19.307 7.968 -43.962 1.00 57.66 89 VAL A CA 1
ATOM 724 C C . VAL A 1 89 ? 18.607 9.106 -44.723 1.00 57.66 89 VAL A C 1
ATOM 726 O O . VAL A 1 89 ? 18.339 8.962 -45.911 1.00 57.66 89 VAL A O 1
ATOM 729 N N . SER A 1 90 ? 18.360 10.264 -44.099 1.00 51.22 90 SER A N 1
ATOM 730 C CA . SER A 1 90 ? 17.727 11.426 -44.748 1.00 51.22 90 SER A CA 1
ATOM 731 C C . SER A 1 90 ? 18.709 12.445 -45.342 1.00 51.22 90 SER A C 1
ATOM 733 O O . SER A 1 90 ? 18.327 13.598 -45.547 1.00 51.22 90 SER A O 1
ATOM 735 N N . SER A 1 91 ? 19.965 12.073 -45.614 1.00 43.41 91 SER A N 1
ATOM 736 C CA . SER A 1 91 ? 20.813 12.938 -46.444 1.00 43.41 91 SER A CA 1
ATOM 737 C C . SER A 1 91 ? 20.187 13.040 -47.848 1.00 43.41 91 SER A C 1
ATOM 739 O O . SER A 1 91 ? 19.803 12.014 -48.415 1.00 43.41 91 SER A O 1
ATOM 741 N N . PRO A 1 92 ? 19.995 14.251 -48.409 1.00 47.12 92 PRO A N 1
ATOM 742 C CA . PRO A 1 92 ? 19.404 14.395 -49.732 1.00 47.12 92 PRO A CA 1
ATOM 743 C C . PRO A 1 92 ? 20.331 13.724 -50.746 1.00 47.12 92 PRO A C 1
ATOM 745 O O . PRO A 1 92 ? 21.521 14.034 -50.813 1.00 47.12 92 PRO A O 1
ATOM 748 N N . THR A 1 93 ? 19.792 12.785 -51.524 1.00 41.78 93 THR A N 1
ATOM 749 C CA . THR A 1 93 ? 20.504 12.177 -52.650 1.00 41.78 93 THR A CA 1
ATOM 750 C C . THR A 1 93 ? 21.077 13.285 -53.534 1.00 41.78 93 THR A C 1
ATOM 752 O O . THR A 1 93 ? 20.308 14.170 -53.923 1.00 41.78 93 THR A O 1
ATOM 755 N N . PRO A 1 94 ? 22.373 13.261 -53.897 1.00 44.94 94 PRO A N 1
ATOM 756 C CA . PRO A 1 94 ? 22.893 14.168 -54.904 1.00 44.94 94 PRO A CA 1
ATOM 757 C C . PRO A 1 94 ? 22.264 13.765 -56.241 1.00 44.94 94 PRO A C 1
ATOM 759 O O . PRO A 1 94 ? 22.718 12.846 -56.922 1.00 44.94 94 PRO A O 1
ATOM 762 N N . THR A 1 95 ? 21.157 14.409 -56.602 1.00 45.06 95 THR A N 1
ATOM 763 C CA . THR A 1 95 ? 20.582 14.329 -57.941 1.00 45.06 95 THR A CA 1
ATOM 764 C C . THR A 1 95 ? 21.608 14.884 -58.919 1.00 45.06 95 THR A C 1
ATOM 766 O O . THR A 1 95 ? 21.806 16.090 -58.967 1.00 45.06 95 THR A O 1
ATOM 769 N N . PHE A 1 96 ? 22.296 13.989 -59.629 1.00 48.47 96 PHE A N 1
ATOM 770 C CA . PHE A 1 96 ? 22.600 14.018 -61.068 1.00 48.47 96 PHE A CA 1
ATOM 771 C C . PHE A 1 96 ? 23.028 15.335 -61.758 1.00 48.47 96 PHE A C 1
ATOM 773 O O . PHE A 1 96 ? 22.964 15.418 -62.980 1.00 48.47 96 PHE A O 1
ATOM 780 N N . ILE A 1 97 ? 23.503 16.354 -61.044 1.00 50.88 97 ILE A N 1
ATOM 781 C CA . ILE A 1 97 ? 24.036 17.581 -61.651 1.00 50.88 97 ILE A CA 1
ATOM 782 C C . ILE A 1 97 ? 25.553 17.551 -61.512 1.00 50.88 97 ILE A C 1
ATOM 784 O O . ILE A 1 97 ? 26.177 18.333 -60.805 1.00 50.88 97 ILE A O 1
ATOM 788 N N . ASN A 1 98 ? 26.159 16.589 -62.192 1.00 51.44 98 ASN A N 1
ATOM 789 C CA . ASN A 1 98 ? 27.516 16.749 -62.673 1.00 51.44 98 ASN A CA 1
ATOM 790 C C . ASN A 1 98 ? 27.475 16.337 -64.139 1.00 51.44 98 ASN A C 1
ATOM 792 O O . ASN A 1 98 ? 27.100 15.201 -64.410 1.00 51.44 98 ASN A O 1
ATOM 796 N N . ILE A 1 99 ? 27.735 17.293 -65.039 1.00 49.97 99 ILE A N 1
ATOM 797 C CA . ILE A 1 99 ? 28.334 17.147 -66.384 1.00 49.97 99 ILE A CA 1
ATOM 798 C C . ILE A 1 99 ? 28.113 18.418 -67.238 1.00 49.97 99 ILE A C 1
ATOM 800 O O . ILE A 1 99 ? 28.964 18.714 -68.066 1.00 49.97 99 ILE A O 1
ATOM 804 N N . VAL A 1 100 ? 27.070 19.238 -67.031 1.00 52.09 100 VAL A N 1
ATOM 805 C CA . VAL A 1 100 ? 26.758 20.315 -68.009 1.00 52.09 100 VAL A CA 1
ATOM 806 C C . VAL A 1 100 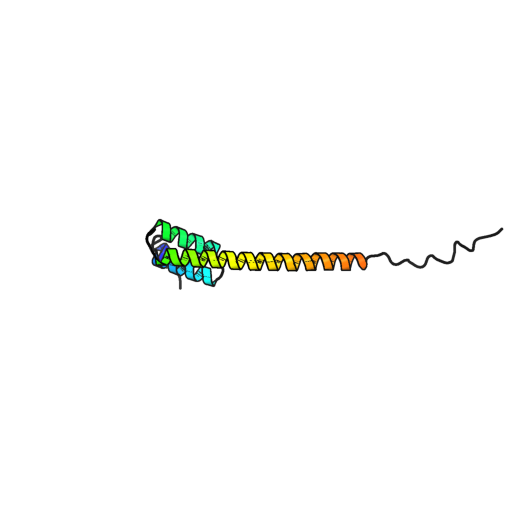? 27.526 21.634 -67.810 1.00 52.09 100 VAL A C 1
ATOM 808 O O . VAL A 1 100 ? 27.792 22.305 -68.793 1.00 52.09 100 VAL A O 1
ATOM 811 N N . PHE A 1 101 ? 27.979 22.008 -66.607 1.00 45.97 101 PHE A N 1
ATOM 812 C CA . PHE A 1 101 ? 28.583 23.346 -66.406 1.00 45.97 101 PHE A CA 1
ATOM 813 C C . PHE A 1 101 ? 30.123 23.401 -66.398 1.00 45.97 101 PHE A C 1
ATOM 815 O O . PHE A 1 101 ? 30.695 24.447 -66.113 1.00 45.97 101 PHE A O 1
ATOM 822 N N . CYS A 1 102 ? 30.804 22.293 -66.718 1.00 55.31 102 CYS A N 1
ATOM 823 C CA . CYS A 1 102 ? 32.247 22.304 -67.013 1.00 55.31 102 CYS A CA 1
ATOM 824 C C . CYS A 1 102 ? 32.547 22.394 -68.519 1.00 55.31 102 CYS A C 1
ATOM 826 O O . CYS A 1 102 ? 33.720 22.446 -68.882 1.00 55.31 102 CYS A O 1
ATOM 828 N N . LEU A 1 103 ? 31.528 22.383 -69.393 1.00 48.72 103 LEU A N 1
ATOM 829 C CA . LEU A 1 103 ? 31.718 22.309 -70.846 1.00 48.72 103 LEU A CA 1
ATOM 830 C C . LEU A 1 103 ? 31.034 23.417 -71.665 1.00 48.72 103 LEU A C 1
ATOM 832 O O . LEU A 1 103 ? 30.994 23.300 -72.886 1.00 48.72 103 LEU A O 1
ATOM 836 N N . ASP A 1 104 ? 30.573 24.503 -71.042 1.00 47.75 104 ASP A N 1
ATOM 837 C CA . ASP A 1 104 ? 30.251 25.733 -71.774 1.00 47.75 104 ASP A CA 1
ATOM 838 C C . ASP A 1 104 ? 31.477 26.667 -71.800 1.00 47.75 104 ASP A C 1
ATOM 840 O O . ASP A 1 104 ? 31.697 27.452 -70.882 1.00 47.75 104 ASP A O 1
ATOM 844 N N . LEU A 1 105 ? 32.266 26.497 -72.877 1.00 45.25 105 LEU A N 1
ATOM 845 C CA . LEU A 1 105 ? 32.991 27.514 -73.672 1.00 45.25 105 LEU A CA 1
ATOM 846 C C . LEU A 1 105 ? 33.879 28.515 -72.900 1.00 45.25 105 LEU A C 1
ATOM 848 O O . LEU A 1 105 ? 33.385 29.371 -72.185 1.00 45.25 105 LEU A O 1
ATOM 852 N N . LEU A 1 106 ? 35.206 28.606 -73.039 1.00 51.81 106 LEU A N 1
ATOM 853 C CA . LEU A 1 106 ? 36.119 28.372 -74.171 1.00 51.81 106 LEU A CA 1
ATOM 854 C C . LEU A 1 106 ? 35.658 28.848 -75.565 1.00 51.81 106 LEU A C 1
ATOM 856 O O . LEU A 1 106 ? 36.112 28.298 -76.569 1.00 51.81 106 LEU A O 1
ATOM 860 N N . LEU A 1 107 ? 34.831 29.896 -75.626 1.00 49.06 107 LEU A N 1
ATOM 861 C CA . LEU A 1 107 ? 34.842 30.866 -76.728 1.00 49.06 107 LEU A CA 1
ATOM 862 C C . LEU A 1 107 ? 34.715 32.286 -76.173 1.00 49.06 107 LEU A C 1
ATOM 864 O O . LEU A 1 107 ? 33.784 32.506 -75.369 1.00 49.06 107 LEU A O 1
#

Radius of gyration: 30.86 Å; chains: 1; bounding box: 56×42×94 Å

pLDDT: mean 82.01, std 17.38, range [41.78, 95.56]

InterPro domains:
  IPR011990 Tetratricopeptide-like helical domain superfamily [G3DSA:1.25.40.10] (1-74)
  IPR011990 Tetratricopeptide-like helical domain superfamily [SSF48452] (2-80)
  IPR019734 Tetratricopeptide repeat [PF00515] (14-47)
  IPR019734 Tetratricopeptide repeat [PS50005] (14-47)
  IPR019734 Tetratricopeptide repeat [SM00028] (14-47)
  IPR039663 AIP/AIPL1/TTC9 [PTHR11242] (4-88)

Secondary structure (DSSP, 8-state):
--HHHHHHH-TT-HHHHHHHHHHHHHHT-HHHHHHHHHHHHHH-TT-HHHHHHHHHHHHHHHHHHHHHHHHHHHHHHHHHHHHHHHHHH-SPP--S--SSTTSS---

Organism: Quercus lobata (NCBI:txid97700)

Foldseek 3Di:
DCLVVVCVVPVQPLVSLLVVLVVCVVVVVLVSSQVSLVSSCVNPVPDPSSVVVNVVSVVSVVVVVVVVVVVVVVVVVVVVVVVVVVVVVPDDPPPDPPDPPVPPDPD